Protein AF-A0A9W6MCV1-F1 (afdb_monomer_lite)

Secondary structure (DSSP, 8-state):
---GGGB-TTT-PBPPPHHHHHHHHHHHHGGGSTTSS---HHHHHHHHHHHHHHTT--HHHHHHHHT-S-GGGGTTT--TTSTT--S---------PPPP-PPPPPPTT---

Foldseek 3Di:
DADPVQADPVPRDGHDDQVNVQVVQQCVQLVVDPNSRGDGPVLVLVVVLLVCQVVVDDLVRSCVVSVDPDSVVCPVNHDPVSVPPPDDDDDDDPDDPDDPPDDDDDDPDDDD

Sequence (112 aa):
MPAAPDICPVTGRGRLPYSCAEYLFKTASAQLDQHRQGWTSHQLRHSALQHLAQAGRTAPELQARSRHQHLASLGRYVRLEDVASTAEPVELRLQQPAAPFRRIPAAPGEHP

pLDDT: mean 78.34, std 21.22, range [34.69, 97.62]

Structure (mmCIF, N/CA/C/O backbone):
data_AF-A0A9W6MCV1-F1
#
_entry.id   AF-A0A9W6MCV1-F1
#
loop_
_atom_site.group_PDB
_atom_site.id
_atom_site.type_symbol
_atom_site.label_atom_id
_atom_site.label_alt_id
_atom_site.label_comp_id
_atom_site.label_asym_id
_atom_site.label_entity_id
_atom_site.label_seq_id
_atom_site.pdbx_PDB_ins_code
_atom_site.Cartn_x
_atom_site.Cartn_y
_atom_site.Cartn_z
_atom_site.occupancy
_atom_site.B_iso_or_equiv
_atom_site.auth_seq_id
_atom_site.auth_comp_id
_atom_site.auth_asym_id
_atom_site.auth_atom_id
_atom_site.pdbx_PDB_model_num
ATOM 1 N N . MET A 1 1 ? 19.297 -6.858 -17.092 1.00 67.19 1 MET A N 1
ATOM 2 C CA . MET A 1 1 ? 18.321 -7.877 -17.537 1.00 67.19 1 MET A CA 1
ATOM 3 C C . MET A 1 1 ? 17.709 -8.517 -16.300 1.00 67.19 1 MET A C 1
ATOM 5 O O . MET A 1 1 ? 18.458 -8.697 -15.345 1.00 67.19 1 MET A O 1
ATOM 9 N N . PRO A 1 2 ? 16.388 -8.767 -16.261 1.00 78.38 2 PRO A N 1
ATOM 10 C CA . PRO A 1 2 ? 15.739 -9.449 -15.135 1.00 78.38 2 PRO A CA 1
ATOM 11 C C . PRO A 1 2 ? 16.349 -10.838 -14.913 1.00 78.38 2 PRO A C 1
ATOM 13 O O . PRO A 1 2 ? 16.826 -11.465 -15.861 1.00 78.38 2 PRO A O 1
ATOM 16 N N . ALA A 1 3 ? 16.358 -11.305 -13.664 1.00 85.12 3 ALA A N 1
ATOM 17 C CA . ALA A 1 3 ? 16.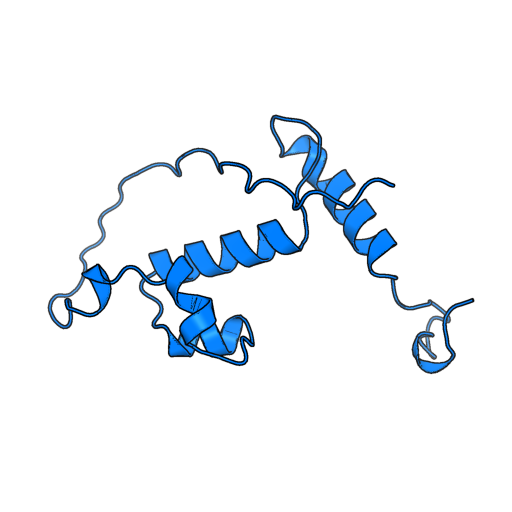866 -12.633 -13.346 1.00 85.12 3 ALA A CA 1
ATOM 18 C C . ALA A 1 3 ? 15.962 -13.710 -13.974 1.00 85.12 3 ALA A C 1
ATOM 20 O O . ALA A 1 3 ? 14.766 -13.493 -14.152 1.00 85.12 3 ALA A O 1
ATOM 21 N N . ALA A 1 4 ? 16.508 -14.891 -14.278 1.00 85.94 4 ALA A N 1
ATOM 22 C CA . ALA A 1 4 ? 15.733 -16.015 -14.814 1.00 85.94 4 ALA A CA 1
ATOM 23 C C . ALA A 1 4 ? 14.408 -16.313 -14.060 1.00 85.94 4 ALA A C 1
ATOM 25 O O . ALA A 1 4 ? 13.397 -16.490 -14.739 1.00 85.94 4 ALA A O 1
ATOM 26 N N . PRO A 1 5 ? 14.342 -16.310 -12.706 1.00 91.75 5 PRO A N 1
ATOM 27 C CA . PRO A 1 5 ? 13.078 -16.530 -11.986 1.00 91.75 5 PRO A CA 1
ATOM 28 C C . PRO A 1 5 ? 12.056 -15.392 -12.135 1.00 91.75 5 PRO A C 1
ATOM 30 O O . PRO A 1 5 ? 10.884 -15.578 -11.815 1.00 91.75 5 PRO A O 1
ATOM 33 N N . ASP A 1 6 ? 12.474 -14.223 -12.616 1.00 91.25 6 ASP A N 1
ATOM 34 C CA . ASP A 1 6 ? 11.599 -13.076 -12.838 1.00 91.25 6 ASP A CA 1
ATOM 35 C C . ASP A 1 6 ? 10.969 -13.080 -14.234 1.00 91.25 6 ASP A C 1
ATOM 37 O O . ASP A 1 6 ? 10.182 -12.190 -14.536 1.00 91.25 6 ASP A O 1
ATOM 41 N N . ILE A 1 7 ? 11.272 -14.052 -15.097 1.00 94.75 7 ILE A N 1
ATOM 42 C CA . ILE A 1 7 ? 10.648 -14.172 -16.417 1.00 94.75 7 ILE A CA 1
ATOM 43 C C . ILE A 1 7 ? 9.483 -15.159 -16.364 1.00 94.75 7 ILE A C 1
ATOM 45 O O . ILE A 1 7 ? 9.628 -16.310 -15.960 1.00 94.75 7 ILE A O 1
ATOM 49 N N . CYS A 1 8 ? 8.310 -14.728 -16.826 1.00 92.88 8 CYS A N 1
ATOM 50 C CA . CYS A 1 8 ? 7.172 -15.617 -17.014 1.00 92.88 8 CYS A CA 1
ATOM 51 C C . CYS A 1 8 ? 7.462 -16.608 -18.160 1.00 92.88 8 CYS A C 1
ATOM 53 O O . CYS A 1 8 ? 7.648 -16.160 -19.295 1.00 92.88 8 CYS A O 1
ATOM 55 N N . PRO A 1 9 ? 7.415 -17.934 -17.928 1.00 93.50 9 PRO A N 1
ATOM 56 C CA . PRO A 1 9 ? 7.773 -18.920 -18.951 1.00 93.50 9 PRO A CA 1
ATOM 57 C C . PRO A 1 9 ? 6.767 -18.994 -20.108 1.00 93.50 9 PRO A C 1
ATOM 59 O O . PRO A 1 9 ? 7.116 -19.436 -21.194 1.00 93.50 9 PRO A O 1
ATOM 62 N N . VAL A 1 10 ? 5.524 -18.548 -19.893 1.00 96.12 10 VAL A N 1
ATOM 63 C CA . VAL A 1 10 ? 4.457 -18.589 -20.909 1.00 96.12 10 VAL A CA 1
ATOM 64 C C . VAL A 1 10 ? 4.474 -17.347 -21.800 1.00 96.12 10 VAL A C 1
ATOM 66 O O . VAL A 1 10 ? 4.215 -17.434 -22.993 1.00 96.12 10 VAL A O 1
ATOM 69 N N . THR A 1 11 ? 4.758 -16.174 -21.226 1.00 94.56 11 THR A N 1
ATOM 70 C CA . THR A 1 11 ? 4.633 -14.886 -21.937 1.00 94.56 11 THR A CA 1
ATOM 71 C C . THR A 1 11 ? 5.971 -14.242 -22.286 1.00 94.56 11 THR A C 1
ATOM 73 O O . THR A 1 11 ? 5.989 -13.250 -23.010 1.00 94.56 11 THR A O 1
ATOM 76 N N . GLY A 1 12 ? 7.080 -14.733 -21.723 1.00 93.50 12 GLY A N 1
ATOM 77 C CA . GLY A 1 12 ? 8.408 -14.123 -21.839 1.00 93.50 12 GLY A CA 1
ATOM 78 C C . GLY A 1 12 ? 8.550 -12.773 -21.126 1.00 93.50 12 GLY A C 1
ATOM 79 O O . GLY A 1 12 ? 9.605 -12.146 -21.199 1.00 93.50 12 GLY A O 1
ATOM 80 N N . ARG A 1 13 ? 7.509 -12.292 -20.432 1.00 93.69 13 ARG A N 1
ATOM 81 C CA . ARG A 1 13 ? 7.530 -10.992 -19.750 1.00 93.69 13 ARG A CA 1
ATOM 82 C C . ARG A 1 13 ? 8.294 -11.078 -18.436 1.00 93.69 13 ARG A C 1
ATOM 84 O O . ARG A 1 13 ? 8.076 -11.998 -17.651 1.00 93.69 13 ARG A O 1
ATOM 91 N N . GLY A 1 14 ? 9.137 -10.081 -18.188 1.00 93.38 14 GLY A N 1
ATOM 92 C CA . GLY A 1 14 ? 9.799 -9.908 -16.901 1.00 93.38 14 GLY A CA 1
ATOM 93 C C . GLY A 1 14 ? 8.857 -9.377 -15.821 1.00 93.38 14 GLY A C 1
ATOM 94 O O . GLY A 1 14 ? 7.908 -8.642 -16.108 1.00 93.38 14 GLY A O 1
ATOM 95 N N . ARG A 1 15 ? 9.143 -9.723 -14.565 1.00 93.38 15 ARG A N 1
ATOM 96 C CA . ARG A 1 15 ? 8.538 -9.136 -13.372 1.00 93.38 15 ARG A CA 1
ATOM 97 C C . ARG A 1 15 ? 8.746 -7.628 -13.418 1.00 93.38 15 ARG A C 1
ATOM 99 O O . ARG A 1 15 ? 9.844 -7.143 -13.681 1.00 93.38 15 ARG A O 1
ATOM 106 N N . LEU A 1 16 ? 7.685 -6.896 -13.097 1.00 92.25 16 LEU A N 1
ATOM 107 C CA . LEU A 1 16 ? 7.742 -5.450 -12.954 1.00 92.25 16 LEU A CA 1
ATOM 108 C C . LEU A 1 16 ? 8.662 -5.087 -11.771 1.00 92.25 16 LEU A C 1
ATOM 110 O O . LEU A 1 16 ? 8.357 -5.485 -10.639 1.00 92.25 16 LEU A O 1
ATOM 114 N N . PRO A 1 17 ? 9.775 -4.361 -11.991 1.00 90.69 17 PRO A N 1
ATOM 115 C CA . PRO A 1 17 ? 10.624 -3.919 -10.894 1.00 90.69 17 PRO A CA 1
ATOM 116 C C . PRO A 1 17 ? 9.877 -2.900 -10.033 1.00 90.69 17 PRO A C 1
ATOM 118 O O . PRO A 1 17 ? 9.023 -2.159 -10.526 1.00 90.69 17 PRO A O 1
ATOM 121 N N . TYR A 1 18 ? 10.224 -2.838 -8.746 1.00 90.75 18 TYR A N 1
ATOM 122 C CA . TYR A 1 18 ? 9.545 -1.963 -7.789 1.00 90.75 18 TYR A CA 1
ATOM 123 C C . TYR A 1 18 ? 9.563 -0.491 -8.219 1.00 90.75 18 TYR A C 1
ATOM 125 O O . TYR A 1 18 ? 8.521 0.151 -8.202 1.00 90.75 18 TYR A O 1
ATOM 133 N N . SER A 1 19 ? 10.704 0.026 -8.686 1.00 92.75 19 SER A N 1
ATOM 134 C CA . SER A 1 19 ? 10.824 1.417 -9.148 1.00 92.75 19 SER A CA 1
ATOM 135 C C . SER A 1 19 ? 9.872 1.744 -10.301 1.00 92.75 19 SER A C 1
ATOM 137 O O . SER A 1 19 ? 9.273 2.816 -10.324 1.00 92.75 19 SER A O 1
ATOM 139 N N . CYS A 1 20 ? 9.670 0.805 -11.231 1.00 94.56 20 CYS A N 1
ATOM 140 C CA . CYS A 1 20 ? 8.717 0.975 -12.323 1.00 94.56 20 CYS A CA 1
ATOM 141 C C . CYS A 1 20 ? 7.269 0.890 -11.823 1.00 94.56 20 CYS A C 1
ATOM 143 O O . CYS A 1 20 ? 6.447 1.711 -12.219 1.00 94.56 20 CYS A O 1
ATOM 145 N N . ALA A 1 21 ? 6.956 -0.043 -10.918 1.00 95.56 21 ALA A N 1
ATOM 146 C CA . ALA A 1 21 ? 5.632 -0.126 -10.299 1.00 95.56 21 ALA A CA 1
ATOM 147 C C . ALA A 1 21 ? 5.271 1.161 -9.541 1.00 95.56 21 ALA A C 1
ATOM 149 O O . ALA A 1 21 ? 4.177 1.697 -9.712 1.00 95.56 21 ALA A O 1
ATOM 150 N N . GLU A 1 22 ? 6.213 1.684 -8.759 1.00 95.81 22 GLU A N 1
ATOM 151 C CA . GLU A 1 22 ? 6.065 2.922 -8.001 1.00 95.81 22 GLU A CA 1
ATOM 152 C C . GLU A 1 22 ? 5.890 4.128 -8.936 1.00 95.81 22 GLU A C 1
ATOM 154 O O . GLU A 1 22 ? 4.995 4.945 -8.725 1.00 95.81 22 GLU A O 1
ATOM 159 N N . TYR A 1 23 ? 6.682 4.213 -10.012 1.00 96.38 23 TYR A N 1
ATOM 160 C CA . TYR A 1 23 ? 6.528 5.244 -11.040 1.00 96.38 23 TYR A CA 1
ATOM 161 C C . TYR A 1 23 ? 5.146 5.191 -11.704 1.00 96.38 23 TYR A C 1
ATOM 163 O O . TYR A 1 23 ? 4.463 6.210 -11.785 1.00 96.38 23 TYR A O 1
ATOM 171 N N . LEU A 1 24 ? 4.705 4.008 -12.146 1.00 97.19 24 LEU A N 1
ATOM 172 C CA . LEU A 1 24 ? 3.399 3.833 -12.785 1.00 97.19 24 LEU A CA 1
ATOM 173 C C . LEU A 1 24 ? 2.259 4.214 -11.836 1.00 97.19 24 LEU A C 1
ATOM 175 O O . LEU A 1 24 ? 1.326 4.903 -12.249 1.00 97.19 24 LEU A O 1
ATOM 179 N N . PHE A 1 25 ? 2.347 3.815 -10.566 1.00 97.06 25 PHE A N 1
ATOM 180 C CA . PHE A 1 25 ? 1.336 4.14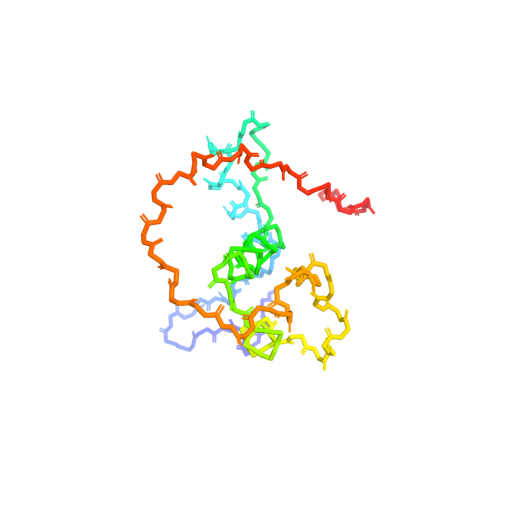3 -9.566 1.00 97.06 25 PHE A CA 1
ATOM 181 C C . PHE A 1 25 ? 1.286 5.647 -9.261 1.00 97.06 25 PHE A C 1
ATOM 183 O O . PHE A 1 25 ? 0.201 6.237 -9.263 1.00 97.06 25 PHE A O 1
ATOM 190 N N . LYS A 1 26 ? 2.441 6.298 -9.074 1.00 96.88 26 LYS A N 1
ATOM 191 C CA . LYS A 1 26 ? 2.519 7.757 -8.896 1.00 96.88 26 LYS A CA 1
ATOM 192 C C . LYS A 1 26 ? 1.927 8.498 -10.090 1.00 96.88 26 LYS A C 1
ATOM 194 O O . LYS A 1 26 ? 1.071 9.358 -9.906 1.00 96.88 26 LYS A O 1
ATOM 199 N N . THR A 1 27 ? 2.313 8.125 -11.308 1.00 97.62 27 THR A N 1
ATOM 200 C CA . THR A 1 27 ? 1.809 8.763 -12.531 1.00 97.62 27 THR A CA 1
ATOM 201 C C . THR A 1 27 ? 0.298 8.586 -12.680 1.00 97.62 27 THR A C 1
ATOM 203 O O . THR A 1 27 ? -0.407 9.561 -12.932 1.00 97.62 27 THR A O 1
ATOM 206 N N . ALA A 1 28 ? -0.223 7.375 -12.466 1.00 97.38 28 ALA A N 1
ATOM 207 C CA . ALA A 1 28 ? -1.657 7.105 -12.570 1.00 97.38 28 ALA A CA 1
ATOM 208 C C . ALA A 1 28 ? -2.478 7.851 -11.505 1.00 97.38 28 ALA A C 1
ATOM 210 O O . ALA A 1 28 ? -3.599 8.282 -11.765 1.00 97.38 28 ALA A O 1
ATOM 211 N N . SER A 1 29 ? -1.918 8.023 -10.307 1.00 96.50 29 SER A N 1
ATOM 212 C CA . SER A 1 29 ? -2.600 8.674 -9.189 1.00 96.50 29 SER A CA 1
ATOM 213 C C . SER A 1 29 ? -2.395 10.191 -9.125 1.00 96.50 29 SER A C 1
ATOM 215 O O . SER A 1 29 ? -3.089 10.863 -8.363 1.00 96.50 29 SER A O 1
ATOM 217 N N . ALA A 1 30 ? -1.506 10.760 -9.945 1.00 96.69 30 ALA A N 1
ATOM 218 C CA . ALA A 1 30 ? -1.204 12.191 -9.949 1.00 96.69 30 ALA A CA 1
ATOM 219 C C . ALA A 1 30 ? -2.432 13.069 -10.231 1.00 96.69 30 ALA A C 1
ATOM 221 O O . ALA A 1 30 ? -2.553 14.145 -9.662 1.00 96.69 30 ALA A O 1
ATOM 222 N N . GLN A 1 31 ? -3.377 12.613 -11.058 1.00 95.00 31 GLN A N 1
ATOM 223 C CA . GLN A 1 31 ? -4.608 13.370 -11.334 1.00 95.00 31 GLN A CA 1
ATOM 224 C C . GLN A 1 31 ? -5.567 13.427 -10.135 1.00 95.00 31 GLN A C 1
ATOM 226 O O . GLN A 1 31 ? -6.393 14.332 -10.058 1.00 95.00 31 GLN A O 1
ATOM 231 N N . LEU A 1 32 ? -5.451 12.470 -9.210 1.00 93.44 32 LEU A N 1
ATOM 232 C CA . LEU A 1 32 ? -6.253 12.386 -7.987 1.00 93.44 32 LEU A CA 1
ATOM 233 C C . LEU A 1 32 ? -5.601 13.135 -6.815 1.00 93.44 32 LEU A C 1
ATOM 235 O O . LEU A 1 32 ? -6.242 13.373 -5.795 1.00 93.44 32 LEU A O 1
ATOM 239 N N . ASP A 1 33 ? -4.319 13.474 -6.937 1.00 92.94 33 ASP A N 1
ATOM 240 C CA . ASP A 1 33 ? -3.579 14.251 -5.951 1.00 92.94 33 ASP A CA 1
ATOM 241 C C . ASP A 1 33 ? -3.700 15.748 -6.258 1.00 92.94 33 ASP A C 1
ATOM 243 O O . ASP A 1 33 ? -3.317 16.214 -7.332 1.00 92.94 33 ASP A O 1
ATOM 247 N N . GLN A 1 34 ? -4.159 16.526 -5.277 1.00 92.12 34 GLN A N 1
ATOM 248 C CA . GLN A 1 34 ? -4.230 17.988 -5.362 1.00 92.12 34 GLN A CA 1
ATOM 249 C C . GLN A 1 34 ? -2.874 18.630 -5.708 1.00 92.12 34 GLN A C 1
ATOM 251 O O . GLN A 1 34 ? -2.828 19.670 -6.362 1.00 92.12 34 GLN A O 1
ATOM 256 N N . HIS A 1 35 ? -1.766 18.005 -5.296 1.00 91.56 35 HIS A N 1
ATOM 257 C CA . HIS A 1 35 ? -0.415 18.484 -5.586 1.00 91.56 35 HIS A CA 1
ATOM 258 C C . HIS A 1 35 ? 0.141 17.956 -6.914 1.00 91.56 35 HIS A C 1
ATOM 260 O O . HIS A 1 35 ? 1.253 18.330 -7.286 1.00 91.56 35 HIS A O 1
ATOM 266 N N . ARG A 1 36 ? -0.604 17.099 -7.625 1.00 92.06 36 ARG A N 1
ATOM 267 C CA . ARG A 1 36 ? -0.203 16.430 -8.873 1.00 92.06 36 ARG A CA 1
ATOM 268 C C . ARG A 1 36 ? 1.109 15.647 -8.800 1.00 92.06 36 ARG A C 1
ATOM 270 O O . ARG A 1 36 ? 1.770 15.449 -9.815 1.00 92.06 36 ARG A O 1
ATOM 277 N N . GLN A 1 37 ? 1.493 15.188 -7.614 1.00 92.94 37 GLN A N 1
ATOM 278 C CA . GLN A 1 37 ? 2.715 14.406 -7.412 1.00 92.94 37 GLN A CA 1
ATOM 279 C C . GLN A 1 37 ? 2.439 12.901 -7.341 1.00 92.94 37 GLN A C 1
ATOM 281 O O . GLN A 1 37 ? 3.367 12.097 -7.435 1.00 92.94 37 GLN A O 1
ATOM 286 N N . GLY A 1 38 ? 1.172 12.529 -7.162 1.00 95.75 38 GLY A N 1
ATOM 287 C CA . GLY A 1 38 ? 0.760 11.147 -7.004 1.00 95.75 38 GLY A CA 1
ATOM 288 C C . GLY A 1 38 ? 1.067 10.600 -5.614 1.00 95.75 38 GLY A C 1
ATOM 289 O O . GLY A 1 38 ? 1.741 11.220 -4.776 1.00 95.75 38 GLY A O 1
ATOM 290 N N . TRP A 1 39 ? 0.536 9.408 -5.385 1.00 96.12 39 TRP A N 1
ATOM 291 C CA . TRP A 1 39 ? 0.628 8.670 -4.136 1.00 96.12 39 TRP A CA 1
ATOM 292 C C . TRP A 1 39 ? 1.653 7.545 -4.251 1.00 96.12 39 TRP A C 1
ATOM 294 O O . TRP A 1 39 ? 1.875 6.999 -5.329 1.00 96.12 39 TRP A O 1
ATOM 304 N N . THR A 1 40 ? 2.280 7.196 -3.132 1.00 95.75 40 THR A N 1
ATOM 305 C CA . THR A 1 40 ? 3.203 6.059 -3.036 1.00 95.75 40 THR A CA 1
ATOM 306 C C . THR A 1 40 ? 2.473 4.780 -2.644 1.00 95.75 40 THR A C 1
ATOM 308 O O . THR A 1 40 ? 1.433 4.822 -1.972 1.00 95.75 40 THR A O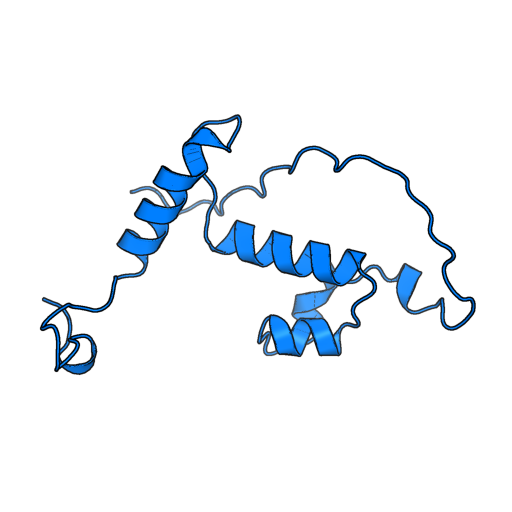 1
ATOM 311 N N . SER A 1 41 ? 3.051 3.619 -2.966 1.00 94.12 41 SER A N 1
ATOM 312 C CA . SER A 1 41 ? 2.519 2.327 -2.495 1.00 94.12 41 SER A CA 1
ATOM 313 C C . SER A 1 41 ? 2.471 2.256 -0.959 1.00 94.12 41 SER A C 1
ATOM 315 O O . SER A 1 41 ? 1.576 1.643 -0.369 1.00 94.12 41 SER A O 1
ATOM 317 N N . HIS A 1 42 ? 3.414 2.929 -0.290 1.00 91.81 42 HIS A N 1
ATOM 318 C CA . HIS A 1 42 ? 3.448 3.046 1.167 1.00 91.81 42 HIS A CA 1
ATOM 319 C C . HIS A 1 42 ? 2.264 3.856 1.715 1.00 91.81 42 HIS A C 1
ATOM 321 O O . HIS A 1 42 ? 1.612 3.424 2.667 1.00 91.81 42 HIS A O 1
ATOM 327 N N . GLN A 1 43 ? 1.951 5.000 1.099 1.00 94.12 43 GLN A N 1
ATOM 328 C CA . GLN A 1 43 ? 0.801 5.827 1.478 1.00 94.12 43 GLN A CA 1
ATOM 329 C C . GLN A 1 43 ? -0.517 5.068 1.289 1.00 94.12 43 GLN A C 1
ATOM 331 O O . GLN A 1 43 ? -1.373 5.111 2.176 1.00 94.12 43 GLN A O 1
ATOM 336 N N . LEU A 1 44 ? -0.648 4.300 0.201 1.00 94.44 44 LEU A N 1
ATOM 337 C CA . LEU A 1 44 ? -1.802 3.425 -0.020 1.00 94.44 44 LEU A CA 1
ATOM 338 C C . LEU A 1 44 ? -1.938 2.376 1.095 1.00 94.44 44 LEU A C 1
ATOM 340 O O . LEU A 1 44 ? -3.020 2.210 1.660 1.00 94.44 44 LEU A O 1
ATOM 344 N N . ARG A 1 45 ? -0.840 1.697 1.459 1.00 93.44 45 ARG A N 1
ATOM 345 C CA . ARG A 1 45 ? -0.844 0.716 2.558 1.00 93.44 45 ARG A CA 1
ATOM 346 C C . ARG A 1 45 ? -1.264 1.351 3.881 1.00 93.44 45 ARG A C 1
ATOM 348 O O . ARG A 1 45 ? -2.077 0.774 4.599 1.00 93.44 45 ARG A O 1
ATOM 355 N N . HIS A 1 46 ? -0.716 2.519 4.202 1.00 92.88 46 HIS A N 1
ATOM 356 C CA . HIS A 1 46 ? -1.036 3.221 5.440 1.00 92.88 46 HIS A CA 1
ATOM 357 C C . HIS A 1 46 ? -2.515 3.613 5.497 1.00 92.88 46 HIS A C 1
ATOM 359 O O . HIS A 1 46 ? -3.183 3.338 6.490 1.00 92.88 46 HIS A O 1
ATOM 365 N N . SER A 1 47 ? -3.042 4.187 4.412 1.00 93.19 47 SER A N 1
ATOM 366 C CA . SER A 1 47 ? -4.459 4.538 4.305 1.00 93.19 47 SER A CA 1
ATOM 367 C C . SER A 1 47 ? -5.367 3.316 4.456 1.00 93.19 47 SER A C 1
ATOM 369 O O . SER A 1 47 ? -6.363 3.401 5.171 1.00 93.19 47 SER A O 1
ATOM 371 N N . ALA A 1 48 ? -5.015 2.181 3.846 1.00 93.94 48 ALA A N 1
ATOM 372 C CA . ALA A 1 48 ? -5.790 0.951 3.978 1.00 93.94 48 ALA A CA 1
ATOM 373 C C . ALA A 1 48 ? -5.834 0.451 5.432 1.00 93.94 48 ALA A C 1
ATOM 375 O O . ALA A 1 48 ? -6.895 0.062 5.917 1.00 93.94 48 ALA A O 1
ATOM 376 N N . LEU A 1 49 ? -4.707 0.491 6.150 1.00 93.81 49 LEU A N 1
ATOM 377 C CA . LEU A 1 49 ? -4.660 0.086 7.560 1.00 93.81 49 LEU A CA 1
ATOM 378 C C . LEU A 1 49 ? -5.408 1.054 8.471 1.00 93.81 49 LEU A C 1
ATOM 380 O O . LEU A 1 49 ? -6.124 0.605 9.361 1.00 93.81 49 LEU A O 1
ATOM 384 N N . GLN A 1 50 ? -5.305 2.355 8.208 1.00 93.50 50 GLN A N 1
ATOM 385 C CA . GLN A 1 50 ? -6.066 3.363 8.936 1.00 93.50 50 GLN A CA 1
ATOM 386 C C . GLN A 1 50 ? -7.573 3.171 8.747 1.00 93.50 50 GLN A C 1
ATOM 388 O O . GLN A 1 50 ? -8.320 3.211 9.718 1.00 93.50 50 GLN A O 1
ATOM 393 N N . HIS A 1 51 ? -8.019 2.903 7.518 1.00 92.69 51 HIS A N 1
ATOM 394 C CA . HIS A 1 51 ? -9.431 2.660 7.229 1.00 92.69 51 HIS A CA 1
ATOM 395 C C . HIS A 1 51 ? -9.940 1.372 7.891 1.00 92.69 51 HIS A C 1
ATOM 397 O O . HIS A 1 51 ? -11.056 1.331 8.399 1.00 92.69 51 HIS A O 1
ATOM 403 N N . LEU A 1 52 ? -9.127 0.310 7.919 1.00 93.25 52 LEU A N 1
ATOM 404 C CA . LEU A 1 52 ? -9.481 -0.917 8.637 1.00 93.25 52 LEU A CA 1
ATOM 405 C C . LEU A 1 52 ? -9.587 -0.678 10.146 1.00 93.25 52 LEU A C 1
ATOM 407 O O . LEU A 1 52 ? -10.529 -1.166 10.761 1.00 93.25 52 LEU A O 1
ATOM 411 N N . ALA A 1 53 ? -8.665 0.087 10.729 1.00 91.75 53 ALA A N 1
ATOM 412 C CA . ALA A 1 53 ? -8.725 0.431 12.144 1.00 91.75 53 ALA A CA 1
ATOM 413 C C . ALA A 1 53 ? -9.961 1.283 12.472 1.00 91.75 53 ALA A C 1
ATOM 415 O O . ALA A 1 53 ? -10.669 0.988 13.424 1.00 91.75 53 ALA A O 1
ATOM 416 N N . GLN A 1 54 ? -10.282 2.276 11.635 1.00 90.19 54 GLN A N 1
ATOM 417 C CA . GLN A 1 54 ? -11.504 3.083 11.762 1.00 90.19 54 GLN A CA 1
ATOM 418 C C . GLN A 1 54 ? -12.791 2.260 11.623 1.00 90.19 54 GLN A C 1
ATOM 420 O O . GLN A 1 54 ? -13.819 2.644 12.167 1.00 90.19 54 GLN A O 1
ATOM 425 N N . ALA A 1 55 ? -12.740 1.130 10.916 1.00 91.31 55 ALA A N 1
ATOM 426 C CA . ALA A 1 55 ? -13.840 0.175 10.820 1.00 91.31 55 ALA A CA 1
ATOM 427 C C . ALA A 1 55 ? -13.917 -0.791 12.024 1.00 91.31 55 ALA A C 1
ATOM 429 O O . ALA A 1 55 ? -14.574 -1.827 11.921 1.00 91.31 55 ALA A O 1
ATOM 430 N N . GLY A 1 56 ? -13.218 -0.498 13.127 1.00 88.94 56 GLY A N 1
ATOM 431 C CA . GLY A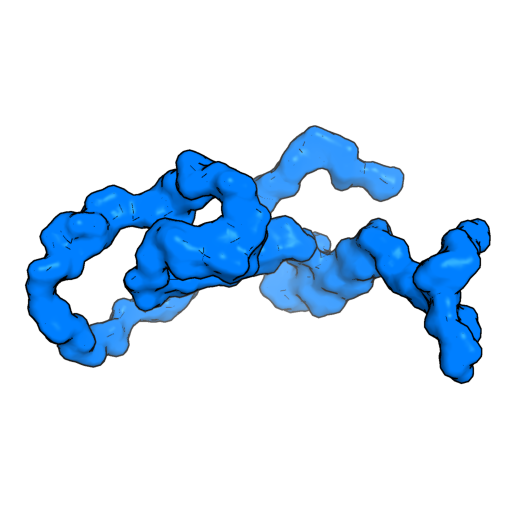 1 56 ? -13.241 -1.288 14.361 1.00 88.94 56 GLY A CA 1
ATOM 432 C C . GLY A 1 56 ? -12.451 -2.597 14.289 1.00 88.94 56 GLY A C 1
ATOM 433 O O . GLY A 1 56 ? -12.684 -3.504 15.086 1.00 88.94 56 GLY A O 1
ATOM 434 N N . ARG A 1 57 ? -11.535 -2.753 13.320 1.00 91.19 57 ARG A N 1
ATOM 435 C CA . ARG A 1 57 ? -10.706 -3.967 13.241 1.00 91.19 57 ARG A CA 1
ATOM 436 C C . ARG A 1 57 ? -9.695 -4.011 14.375 1.00 91.19 57 ARG A C 1
ATOM 438 O O . ARG A 1 57 ? -8.985 -3.043 14.646 1.00 91.19 57 ARG A O 1
ATOM 445 N N . THR A 1 58 ? -9.577 -5.184 14.977 1.00 90.31 58 THR A N 1
ATOM 446 C CA . THR A 1 58 ? -8.686 -5.429 16.112 1.00 90.31 58 THR A CA 1
ATOM 447 C C . THR A 1 58 ? -7.213 -5.459 15.687 1.00 90.31 58 THR A C 1
ATOM 449 O O . THR A 1 58 ? -6.875 -5.731 14.530 1.00 90.31 58 THR A O 1
ATOM 452 N N . ALA A 1 59 ? -6.295 -5.231 16.633 1.00 89.62 59 ALA A N 1
ATOM 453 C CA . ALA A 1 59 ? -4.856 -5.256 16.357 1.00 89.62 59 ALA A CA 1
ATOM 454 C C . ALA A 1 59 ? -4.362 -6.577 15.709 1.00 89.62 59 ALA A C 1
ATOM 456 O O . ALA A 1 59 ? -3.592 -6.497 14.748 1.00 89.62 59 ALA A O 1
ATOM 457 N N . PRO A 1 60 ? -4.820 -7.779 16.126 1.00 90.69 60 PRO A N 1
ATOM 458 C CA . PRO A 1 60 ? -4.460 -9.030 15.449 1.00 90.69 60 PRO A CA 1
ATOM 459 C C . PRO A 1 60 ? -4.971 -9.119 14.002 1.00 90.69 60 PRO A C 1
ATOM 461 O O . PRO A 1 60 ? -4.245 -9.586 13.122 1.00 90.69 60 PRO A O 1
ATOM 464 N N . GLU A 1 61 ? -6.181 -8.627 13.711 1.00 92.25 61 GLU A N 1
ATOM 465 C CA . GLU A 1 61 ? -6.706 -8.589 12.337 1.00 92.25 61 GLU A CA 1
ATOM 466 C C . GLU A 1 61 ? -5.876 -7.655 11.446 1.00 92.25 61 GLU A C 1
ATOM 468 O O . GLU A 1 61 ? -5.529 -8.005 10.310 1.00 92.25 61 GLU A O 1
ATOM 473 N N . LEU A 1 62 ? -5.504 -6.481 11.968 1.00 93.06 62 LEU A N 1
ATOM 474 C CA . LEU A 1 62 ? -4.615 -5.547 11.278 1.00 93.06 62 LEU A CA 1
ATOM 475 C C . LEU A 1 62 ? -3.232 -6.162 11.045 1.00 93.06 62 LEU A C 1
ATOM 477 O O . LEU A 1 62 ? -2.650 -5.969 9.974 1.00 93.06 62 LEU A O 1
ATOM 481 N N . GLN A 1 63 ? -2.709 -6.942 11.992 1.00 93.62 63 GLN A N 1
ATOM 482 C CA . GLN A 1 63 ? -1.441 -7.654 11.831 1.00 93.62 63 GLN A CA 1
ATOM 483 C C . GLN A 1 63 ? -1.517 -8.692 10.714 1.00 93.62 63 GLN A C 1
ATOM 485 O O . GLN A 1 63 ? -0.656 -8.700 9.835 1.00 93.62 63 GLN A O 1
ATOM 490 N N . ALA A 1 64 ? -2.567 -9.514 10.690 1.00 93.06 64 ALA A N 1
ATOM 491 C CA . ALA A 1 64 ? -2.752 -10.528 9.657 1.00 93.06 64 ALA A CA 1
ATOM 492 C C . ALA A 1 64 ? -2.845 -9.904 8.250 1.00 93.06 64 ALA A C 1
ATOM 494 O O . ALA A 1 64 ? -2.238 -10.399 7.297 1.00 93.06 64 ALA A O 1
ATOM 495 N N . ARG A 1 65 ? -3.549 -8.770 8.118 1.00 91.50 65 ARG A N 1
ATOM 496 C CA . ARG A 1 65 ? -3.698 -8.040 6.845 1.00 91.50 65 ARG A CA 1
ATOM 497 C C . ARG A 1 65 ? -2.421 -7.307 6.421 1.00 91.50 65 ARG A C 1
ATOM 499 O O . ARG A 1 65 ? -2.078 -7.303 5.239 1.00 91.50 65 ARG A O 1
ATOM 506 N N . SER A 1 66 ? -1.711 -6.696 7.367 1.00 91.19 66 SER A N 1
ATOM 507 C CA . SER A 1 66 ? -0.479 -5.932 7.113 1.00 91.19 66 SER A CA 1
ATOM 508 C C . SER A 1 66 ? 0.783 -6.787 7.060 1.00 91.19 66 SER A C 1
ATOM 510 O O . SER A 1 66 ? 1.811 -6.304 6.584 1.00 91.19 66 SER A O 1
ATOM 512 N N . ARG A 1 67 ? 0.739 -8.029 7.549 1.00 90.62 67 ARG A N 1
ATOM 513 C CA . ARG A 1 67 ? 1.914 -8.889 7.749 1.00 90.62 67 ARG A CA 1
ATOM 514 C C . ARG A 1 67 ? 3.025 -8.209 8.563 1.00 90.62 67 ARG A C 1
ATOM 516 O O . ARG A 1 67 ? 4.205 -8.457 8.327 1.00 90.62 67 ARG A O 1
ATOM 523 N N . HIS A 1 68 ? 2.668 -7.324 9.495 1.00 91.88 68 HIS A N 1
ATOM 524 C CA . HIS A 1 68 ? 3.635 -6.795 10.454 1.00 91.88 68 HIS A CA 1
ATOM 525 C C . HIS A 1 68 ? 4.144 -7.930 11.348 1.00 91.88 68 HIS A C 1
ATOM 527 O O . HIS A 1 68 ? 3.361 -8.722 11.872 1.00 91.88 68 HIS A O 1
ATOM 533 N N . GLN A 1 69 ? 5.461 -7.996 11.542 1.00 90.88 69 GLN A N 1
ATOM 534 C CA . GLN A 1 69 ? 6.071 -9.026 12.390 1.00 90.88 69 GLN A CA 1
ATOM 535 C C . GLN A 1 69 ? 5.756 -8.804 13.874 1.00 90.88 69 GLN A C 1
ATOM 537 O O . GLN A 1 69 ? 5.598 -9.762 14.622 1.00 90.88 69 GLN A O 1
ATOM 542 N N . HIS A 1 70 ? 5.595 -7.545 14.288 1.00 89.12 70 HIS A N 1
ATOM 543 C CA . HIS A 1 70 ? 5.341 -7.174 15.675 1.00 89.12 70 HIS A CA 1
ATOM 544 C C . HIS A 1 70 ? 4.059 -6.347 15.807 1.00 89.12 70 HIS A C 1
ATOM 546 O O . HIS A 1 70 ? 3.854 -5.381 15.068 1.00 89.12 70 HIS A O 1
ATOM 552 N N . LEU A 1 71 ? 3.233 -6.681 16.806 1.00 85.75 71 LEU A N 1
ATOM 553 C CA . LEU A 1 71 ? 2.022 -5.922 17.151 1.00 85.75 71 LEU A CA 1
ATOM 554 C C . LEU A 1 71 ? 2.331 -4.471 17.534 1.00 85.75 71 LEU A C 1
ATOM 556 O O . LEU A 1 71 ? 1.572 -3.574 17.182 1.00 85.75 71 LEU A O 1
ATOM 560 N N . ALA A 1 72 ? 3.469 -4.221 18.190 1.00 86.06 72 ALA A N 1
ATOM 561 C CA . ALA A 1 72 ? 3.891 -2.877 18.590 1.00 86.06 72 ALA A CA 1
ATOM 562 C C . ALA A 1 72 ? 3.954 -1.894 17.404 1.00 86.06 72 ALA A C 1
ATOM 564 O O . ALA A 1 72 ? 3.626 -0.717 17.546 1.00 86.06 72 ALA A O 1
ATOM 565 N N . SER A 1 73 ? 4.282 -2.377 16.200 1.00 86.19 73 SER A N 1
ATOM 566 C CA . SER A 1 73 ? 4.324 -1.563 14.979 1.00 86.19 73 SER A CA 1
ATOM 567 C C . SER A 1 73 ? 2.943 -1.085 14.502 1.00 86.19 73 SER A C 1
ATOM 569 O O . SER A 1 73 ? 2.868 -0.268 13.585 1.00 86.19 73 SER A O 1
ATOM 571 N N . LEU A 1 74 ? 1.848 -1.588 15.084 1.00 89.12 74 LEU A N 1
ATOM 572 C CA . LEU A 1 74 ? 0.474 -1.189 14.760 1.00 89.12 74 LEU A CA 1
ATOM 573 C C . LEU A 1 74 ? -0.091 -0.104 15.680 1.00 89.12 74 LEU A C 1
ATOM 575 O O . LEU A 1 74 ? -1.178 0.398 15.397 1.00 89.12 74 LEU A O 1
ATOM 579 N N . GLY A 1 75 ? 0.636 0.312 16.724 1.00 87.19 75 GLY A N 1
ATOM 580 C CA . GLY A 1 75 ? 0.162 1.331 17.673 1.00 87.19 75 GLY A CA 1
ATOM 581 C C . GLY A 1 75 ? -0.208 2.675 17.029 1.00 87.19 75 GLY A C 1
ATOM 582 O O . GLY A 1 75 ? -0.936 3.461 17.615 1.00 87.19 75 GLY A O 1
ATOM 583 N N . ARG A 1 76 ? 0.244 2.932 15.794 1.00 87.44 76 ARG A N 1
ATOM 584 C CA . ARG A 1 76 ? -0.112 4.129 15.016 1.00 87.44 76 ARG A CA 1
ATOM 585 C C . ARG A 1 76 ? -1.502 4.071 14.367 1.00 87.44 76 ARG A C 1
ATOM 587 O O . ARG A 1 76 ? -1.995 5.113 13.949 1.00 87.44 76 ARG A O 1
ATOM 594 N N . TYR A 1 77 ? -2.089 2.880 14.248 1.00 86.88 77 TYR A N 1
ATOM 595 C CA . TYR A 1 77 ? -3.411 2.654 13.649 1.00 86.88 77 TYR A CA 1
ATOM 596 C C . TYR A 1 77 ? -4.483 2.401 14.709 1.00 86.88 77 TYR A C 1
ATOM 598 O O . TYR A 1 77 ? -5.637 2.759 14.512 1.00 86.88 77 TYR A O 1
ATOM 606 N N . VAL A 1 78 ? -4.107 1.780 15.829 1.00 80.06 78 VAL A N 1
ATOM 607 C CA . VAL A 1 78 ? -5.036 1.435 16.907 1.00 80.06 78 VAL A CA 1
ATOM 608 C C . VAL A 1 78 ? -5.199 2.631 17.838 1.00 80.06 78 VAL A C 1
ATOM 610 O O . VAL A 1 78 ? -4.232 3.102 18.434 1.00 80.06 78 VAL A O 1
ATOM 613 N N . ARG A 1 79 ? -6.434 3.108 17.974 1.00 67.88 79 ARG A N 1
ATOM 614 C CA . ARG A 1 79 ? -6.820 4.081 18.995 1.00 67.88 79 ARG A CA 1
ATOM 615 C C . ARG A 1 79 ? -7.112 3.342 20.300 1.00 67.88 79 ARG A C 1
ATOM 617 O O . ARG A 1 79 ? -7.893 2.396 20.315 1.00 67.88 79 ARG A O 1
ATOM 624 N N . LEU A 1 80 ? -6.449 3.740 21.385 1.00 57.50 80 LEU A N 1
ATOM 625 C CA . LEU A 1 80 ? -6.590 3.106 22.704 1.00 57.50 80 LEU A CA 1
ATOM 626 C C . LEU A 1 80 ? -7.994 3.296 23.301 1.00 57.50 80 LEU A C 1
ATOM 628 O O . LEU A 1 80 ? -8.379 2.526 24.175 1.00 57.50 80 LEU A O 1
ATOM 632 N N . GLU A 1 81 ? -8.784 4.251 22.804 1.00 47.81 81 GLU A N 1
ATOM 633 C CA . GLU A 1 81 ? -10.187 4.417 23.198 1.00 47.81 81 GLU A CA 1
ATOM 634 C C . GLU A 1 81 ? -11.136 3.290 22.729 1.00 47.81 81 GLU A C 1
ATOM 636 O O . GLU A 1 81 ? -12.243 3.194 23.251 1.00 47.81 81 GLU A O 1
ATOM 641 N N . ASP A 1 82 ? -10.715 2.407 21.813 1.00 51.78 82 ASP A N 1
ATOM 642 C CA . ASP A 1 82 ? -11.576 1.360 21.222 1.00 51.78 82 ASP A CA 1
ATOM 643 C C . ASP A 1 82 ? -11.458 -0.010 21.927 1.00 51.78 82 ASP A C 1
ATOM 645 O O . ASP A 1 82 ? -12.359 -0.842 21.883 1.00 51.78 82 ASP A O 1
ATOM 649 N N . VAL A 1 83 ? -10.366 -0.256 22.662 1.00 46.97 83 VAL A N 1
ATOM 650 C CA . VAL A 1 83 ? -10.184 -1.513 23.424 1.00 46.97 83 VAL A CA 1
ATOM 651 C C . VAL A 1 83 ? -10.988 -1.559 24.729 1.00 46.97 83 VAL A C 1
ATOM 653 O O . VAL A 1 83 ? -11.055 -2.608 25.364 1.00 46.97 83 VAL A O 1
ATOM 656 N N . ALA A 1 84 ? -11.627 -0.450 25.120 1.00 41.97 84 ALA A N 1
ATOM 657 C CA . ALA A 1 84 ? -12.509 -0.381 26.287 1.00 41.97 84 ALA A CA 1
ATOM 658 C C . ALA A 1 84 ? -14.002 -0.567 25.946 1.00 41.97 84 ALA A C 1
ATOM 660 O O . ALA A 1 84 ? -14.808 -0.753 26.856 1.00 41.97 84 ALA A O 1
ATOM 661 N N . SER A 1 85 ? -14.393 -0.543 24.666 1.00 46.19 85 SER A N 1
ATOM 662 C CA . SER A 1 85 ? -15.798 -0.654 24.254 1.00 46.19 85 SER A CA 1
ATOM 663 C C . SER A 1 85 ? -16.124 -2.083 23.820 1.00 46.19 85 SER A C 1
ATOM 665 O O . SER A 1 85 ? -16.341 -2.392 22.655 1.00 46.19 85 SER A O 1
ATOM 667 N N . THR A 1 86 ? -16.142 -2.996 24.792 1.00 45.03 86 THR A N 1
ATOM 668 C CA . THR A 1 86 ? -16.826 -4.289 24.633 1.00 45.03 86 THR A CA 1
ATOM 669 C C . THR A 1 86 ? -18.215 -4.181 25.258 1.00 45.03 86 THR A C 1
ATOM 671 O O . THR A 1 86 ? -18.472 -4.804 26.279 1.00 45.03 86 THR A O 1
ATOM 674 N N . ALA A 1 87 ? -19.078 -3.329 24.703 1.00 48.62 87 ALA A N 1
ATOM 675 C CA . ALA A 1 87 ? -20.530 -3.364 24.895 1.00 48.62 87 ALA A CA 1
ATOM 676 C C . ALA A 1 87 ? -21.199 -2.314 23.994 1.00 48.62 87 ALA A C 1
ATOM 678 O O . ALA A 1 87 ? -20.746 -1.174 23.935 1.00 48.62 87 ALA A O 1
ATOM 679 N N . GLU A 1 88 ? -22.304 -2.735 23.379 1.00 34.69 88 GLU A N 1
ATOM 680 C CA . GLU A 1 88 ? -23.324 -1.998 22.617 1.00 34.69 88 GLU A CA 1
ATOM 681 C C . GLU A 1 88 ? -23.254 -2.073 21.071 1.00 34.69 88 GLU A C 1
ATOM 683 O O . GLU A 1 88 ? -22.238 -1.735 20.457 1.00 34.69 88 GLU A O 1
ATOM 688 N N . PRO A 1 89 ? -24.348 -2.513 20.405 1.00 43.22 89 PRO A N 1
ATOM 689 C CA . PRO A 1 89 ? -24.430 -2.575 18.952 1.00 43.22 89 PRO A CA 1
ATOM 690 C C . PRO A 1 89 ? -24.478 -1.156 18.383 1.00 43.22 89 PRO A C 1
ATOM 692 O O . PRO A 1 89 ? -25.366 -0.367 18.706 1.00 43.22 89 PRO A O 1
ATOM 695 N N . VAL A 1 90 ? -23.512 -0.825 17.523 1.00 50.56 90 VAL A N 1
ATOM 696 C CA . VAL A 1 90 ? -23.442 0.492 16.890 1.00 50.56 90 VAL A CA 1
ATOM 697 C C . VAL A 1 90 ? -24.552 0.597 15.838 1.00 50.56 90 VAL A C 1
ATOM 699 O O . VAL A 1 90 ? -24.457 0.081 14.724 1.00 50.56 90 VAL A O 1
ATOM 702 N N . GLU A 1 91 ? -25.665 1.221 16.220 1.00 36.81 91 GLU A N 1
ATOM 703 C CA . GLU A 1 91 ? -26.681 1.640 15.264 1.00 36.81 91 GLU A CA 1
ATOM 704 C C . GLU A 1 91 ? -26.080 2.637 14.268 1.00 36.81 91 GLU A C 1
ATOM 706 O O . GLU A 1 91 ? -25.241 3.485 14.586 1.00 36.81 91 GLU A O 1
ATOM 711 N N . LEU A 1 92 ? -26.530 2.472 13.029 1.00 42.25 92 LEU A N 1
ATOM 712 C CA . LEU A 1 92 ? -26.102 3.111 11.796 1.00 42.25 92 LEU A CA 1
ATOM 713 C C . LEU A 1 92 ? -26.011 4.647 11.909 1.00 42.25 92 LEU A C 1
ATOM 715 O O . LEU A 1 92 ? -26.933 5.373 11.540 1.00 42.25 92 LEU A O 1
ATOM 719 N N . ARG A 1 93 ? -24.863 5.172 12.352 1.00 38.91 93 ARG A N 1
ATOM 720 C CA . ARG A 1 93 ? -24.583 6.612 12.309 1.00 38.91 93 ARG A CA 1
ATOM 721 C C . ARG A 1 93 ? -23.966 6.989 10.964 1.00 38.91 93 ARG A C 1
ATOM 723 O O . ARG A 1 93 ? -22.752 7.040 10.795 1.00 38.91 93 ARG A O 1
ATOM 730 N N . LEU A 1 94 ? -24.828 7.283 9.995 1.00 57.09 94 LEU A N 1
ATOM 731 C CA . LEU A 1 94 ? -24.462 8.029 8.789 1.00 57.09 94 LEU A CA 1
ATOM 732 C C . LEU A 1 94 ? -24.052 9.464 9.171 1.00 57.09 94 LEU A C 1
ATOM 734 O O . LEU A 1 94 ? -24.916 10.328 9.232 1.00 57.09 94 LEU A O 1
ATOM 738 N N . GLN A 1 95 ? -22.769 9.733 9.436 1.00 40.78 95 GLN A N 1
ATOM 739 C CA . GLN A 1 95 ? -22.145 11.078 9.498 1.00 40.78 95 GLN A CA 1
ATOM 740 C C . GLN A 1 95 ? -20.622 10.875 9.660 1.00 40.78 95 GLN A C 1
ATOM 742 O O . GLN A 1 95 ? -20.210 10.256 10.630 1.00 40.78 95 GLN A O 1
ATOM 747 N N . GLN A 1 96 ? -19.703 11.309 8.788 1.00 43.44 96 GLN A N 1
ATOM 748 C CA . GLN A 1 96 ? -19.475 12.620 8.150 1.00 43.44 96 GLN A CA 1
ATOM 749 C C . GLN A 1 96 ? -18.599 12.434 6.880 1.00 43.44 96 GLN A C 1
ATOM 751 O O . GLN A 1 96 ? -17.947 11.393 6.762 1.00 43.44 96 GLN A O 1
ATOM 756 N N . PRO A 1 97 ? -18.536 13.395 5.929 1.00 35.31 97 PRO A N 1
ATOM 757 C CA . PRO A 1 97 ? -17.678 13.259 4.750 1.00 35.31 97 PRO A CA 1
ATOM 758 C C . PRO A 1 97 ? -16.207 13.122 5.158 1.00 35.31 97 PRO A C 1
ATOM 760 O O . PRO A 1 97 ? -15.743 13.795 6.079 1.00 35.31 97 PRO A O 1
ATOM 763 N N . ALA A 1 98 ? -15.483 12.244 4.460 1.00 47.22 98 ALA A N 1
ATOM 764 C CA . ALA A 1 98 ? -14.056 12.037 4.656 1.00 47.22 98 ALA A CA 1
ATOM 765 C C . ALA A 1 98 ? -13.327 13.390 4.655 1.00 47.22 98 ALA A C 1
ATOM 767 O O . ALA A 1 98 ? -13.378 14.131 3.672 1.00 47.22 98 ALA A O 1
ATOM 768 N N . ALA A 1 99 ? -12.647 13.716 5.758 1.00 47.31 99 ALA A N 1
ATOM 769 C CA . ALA A 1 99 ? -11.679 14.804 5.756 1.00 47.31 99 ALA A CA 1
ATOM 770 C C . ALA A 1 99 ? -10.700 14.575 4.589 1.00 47.31 99 ALA A C 1
ATOM 772 O O . ALA A 1 99 ? -10.340 13.420 4.331 1.00 47.31 99 ALA A O 1
ATOM 773 N N . PRO A 1 100 ? -10.270 15.630 3.872 1.00 49.31 100 PRO A N 1
ATOM 774 C CA . PRO A 1 100 ? -9.381 15.461 2.732 1.00 49.31 100 PRO A CA 1
ATOM 775 C C . PRO A 1 100 ? -8.148 14.671 3.169 1.00 49.31 100 PRO A C 1
ATOM 777 O O . PRO A 1 100 ? -7.529 14.989 4.190 1.00 49.31 100 PRO A O 1
ATOM 780 N N . PHE A 1 101 ? -7.826 13.619 2.411 1.00 54.41 101 PHE A N 1
ATOM 781 C CA . PHE A 1 101 ? -6.666 12.770 2.655 1.00 54.41 101 PHE A CA 1
ATOM 782 C C . PHE A 1 101 ? -5.414 13.645 2.755 1.00 54.41 101 PHE A C 1
ATOM 784 O O . PHE A 1 101 ? -4.910 14.165 1.760 1.00 54.41 101 PHE A O 1
ATOM 791 N N . ARG A 1 102 ? -4.917 13.845 3.979 1.00 59.12 102 ARG A N 1
ATOM 792 C CA . ARG A 1 102 ? -3.678 14.587 4.202 1.00 59.12 102 ARG A CA 1
ATOM 793 C C . ARG A 1 102 ? -2.508 13.707 3.808 1.00 59.12 102 ARG A C 1
ATOM 795 O O . ARG A 1 102 ? -2.400 12.556 4.231 1.00 59.12 102 ARG A O 1
ATOM 802 N N . ARG A 1 103 ? -1.617 14.277 3.007 1.00 60.28 103 ARG A N 1
ATOM 803 C CA . ARG A 1 103 ? -0.406 13.603 2.569 1.00 60.28 103 ARG A CA 1
ATOM 804 C C . ARG A 1 103 ? 0.466 13.251 3.769 1.00 60.28 103 ARG A C 1
ATOM 806 O O . ARG A 1 103 ? 0.815 14.124 4.557 1.00 60.28 103 ARG A O 1
ATOM 813 N N . ILE A 1 104 ? 0.839 11.979 3.888 1.00 61.03 104 ILE A N 1
ATOM 814 C CA . ILE A 1 104 ? 1.924 11.571 4.784 1.00 61.03 104 ILE A CA 1
ATOM 815 C C . ILE A 1 104 ? 3.213 12.071 4.129 1.00 61.03 104 ILE A C 1
ATOM 817 O O . ILE A 1 104 ? 3.423 11.744 2.954 1.00 61.03 104 ILE A O 1
ATOM 821 N N . PRO A 1 105 ? 4.051 12.865 4.815 1.00 52.41 105 PRO A N 1
ATOM 822 C CA . PRO A 1 105 ? 5.300 13.337 4.234 1.00 52.41 105 PRO A CA 1
ATOM 823 C C . PRO A 1 105 ? 6.144 12.140 3.781 1.00 52.41 105 PRO A C 1
ATOM 825 O O . PRO A 1 105 ? 6.286 11.161 4.515 1.00 52.41 105 PRO A O 1
ATOM 828 N N . ALA A 1 106 ? 6.659 12.205 2.552 1.00 48.75 106 ALA A N 1
ATOM 829 C CA . ALA A 1 106 ? 7.639 11.240 2.069 1.00 48.75 106 ALA A CA 1
ATOM 830 C C . ALA A 1 106 ? 8.880 11.298 2.975 1.00 48.75 106 ALA A C 1
ATOM 832 O O . ALA A 1 106 ? 9.260 12.378 3.433 1.00 48.75 106 ALA A O 1
ATOM 833 N N . ALA A 1 107 ? 9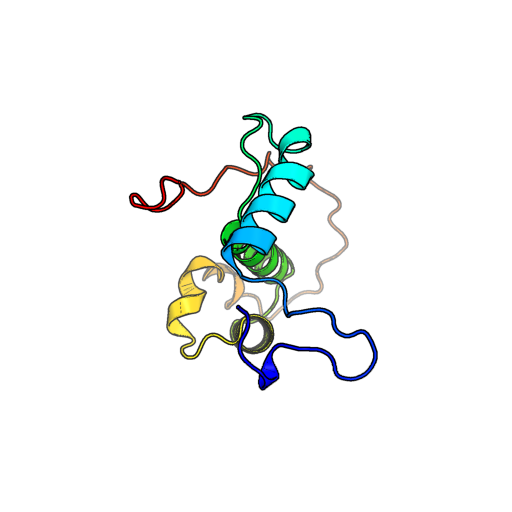.493 10.147 3.260 1.00 44.72 107 ALA A N 1
ATOM 834 C CA . ALA A 1 107 ? 10.750 10.118 3.996 1.00 44.72 107 ALA A CA 1
ATOM 835 C C . ALA A 1 107 ? 11.827 10.896 3.206 1.00 44.72 107 ALA A C 1
ATOM 837 O O . ALA A 1 107 ? 11.870 10.785 1.978 1.00 44.72 107 ALA A O 1
ATOM 838 N N . PRO A 1 108 ? 12.681 11.698 3.868 1.00 35.75 108 PRO A N 1
ATOM 839 C CA . PRO A 1 108 ? 13.745 12.419 3.181 1.00 35.75 108 PRO A CA 1
ATOM 840 C C . PRO A 1 108 ? 14.781 11.412 2.662 1.00 35.75 108 PRO A C 1
ATOM 842 O O . PRO A 1 108 ? 15.428 10.736 3.458 1.00 35.75 108 PRO A O 1
ATOM 845 N N . GLY A 1 109 ? 14.922 11.294 1.337 1.00 44.12 109 GLY A N 1
ATOM 846 C CA . GLY A 1 109 ? 15.977 10.471 0.729 1.00 44.12 109 GLY A CA 1
ATOM 847 C C . GLY A 1 109 ? 15.681 9.843 -0.636 1.00 44.12 109 GLY A C 1
ATOM 848 O O . GLY A 1 109 ? 16.608 9.333 -1.251 1.00 44.12 109 GLY A O 1
ATOM 849 N N . GLU A 1 110 ? 14.449 9.889 -1.146 1.00 46.5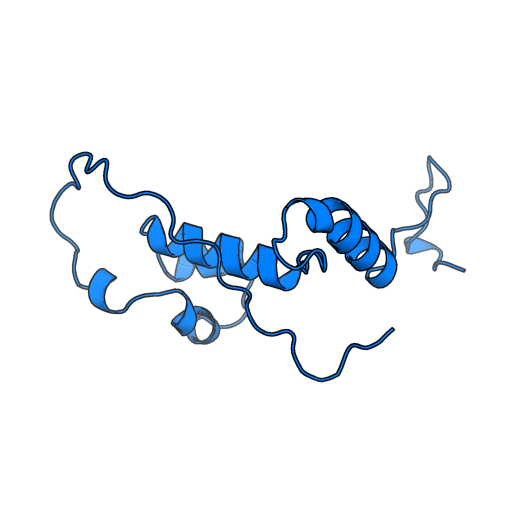0 110 GLU A N 1
ATOM 850 C CA . GLU A 1 110 ? 14.121 9.329 -2.468 1.00 46.50 110 GLU A CA 1
ATOM 851 C C . GLU A 1 110 ? 13.890 10.450 -3.497 1.00 46.50 110 GLU A C 1
ATOM 853 O O . GLU A 1 110 ? 12.773 10.939 -3.681 1.00 46.50 110 GLU A O 1
ATOM 858 N N . HIS A 1 111 ? 14.969 10.863 -4.161 1.00 35.78 111 HIS A N 1
ATOM 859 C CA . HIS A 1 111 ? 14.955 11.657 -5.395 1.00 35.78 111 HIS A CA 1
ATOM 860 C C . HIS A 1 111 ? 15.558 10.813 -6.542 1.00 35.78 111 HIS A C 1
ATOM 862 O O . HIS A 1 111 ? 16.285 9.867 -6.243 1.00 35.78 111 HIS A O 1
ATOM 868 N N . PRO A 1 112 ? 15.154 11.080 -7.801 1.00 48.84 112 PRO A N 1
ATOM 869 C CA . PRO A 1 112 ? 15.048 10.102 -8.895 1.00 48.84 112 PRO A CA 1
ATOM 870 C C . PRO A 1 112 ? 16.349 9.435 -9.343 1.00 48.84 112 PRO A C 1
ATOM 872 O O . PRO A 1 112 ? 17.416 10.077 -9.243 1.00 48.84 112 PRO A O 1
#

Radius of gyration: 18.86 Å; chains: 1; bounding box: 45×37×48 Å

InterPro domains:
  IPR002104 Integrase, catalytic domain [PF00589] (23-81)
  IPR011010 DNA breaking-rejoining enzyme, catalytic core [SSF56349] (13-82)
  IPR013762 Integrase-like, catalytic domain superfamily [G3DSA:1.10.443.10] (5-81)

Organism: NCBI:txid47481